Protein AF-A0A7J2K879-F1 (afdb_monomer)

Secondary structure (DSSP, 8-state):
-------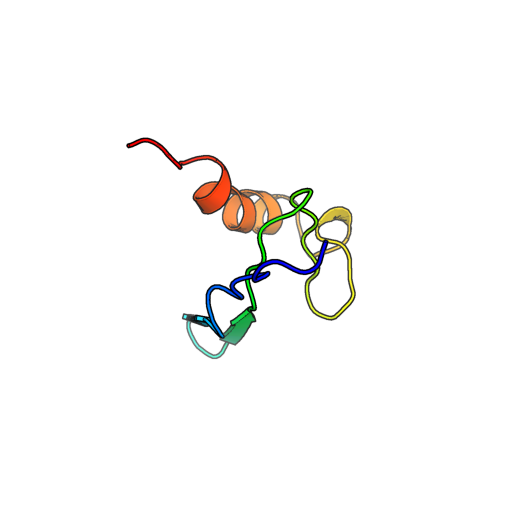--EEEEEETTEEEEEE--SSS---EETTEEGGGSS-HHHHHHHHHHHH----

pLDDT: mean 80.68, std 13.96, range [40.44, 95.12]

Foldseek 3Di:
DDPDQPFVDFDWDDDDPDIDTDIDTDDDPFDDDPNHGLVPPDDPVVSCVVCVVVVPPDD

Solvent-accessible surface area (backbone atoms only — not comparable to full-atom values): 4088 Å² total; per-residue (Å²): 144,82,76,77,84,63,61,77,43,83,46,77,48,77,55,94,92,47,76,47,78,47,72,52,64,90,70,95,76,82,56,70,58,95,89,36,51,54,94,72,46,81,53,71,70,58,40,54,60,67,44,45,75,72,70,64,72,69,127

Structure (mmCIF, N/CA/C/O backbone):
data_AF-A0A7J2K879-F1
#
_entry.id   AF-A0A7J2K879-F1
#
loop_
_atom_site.group_PDB
_atom_site.id
_atom_site.type_symbol
_atom_site.label_atom_id
_atom_site.label_alt_id
_atom_site.label_comp_id
_atom_site.label_asym_id
_atom_site.label_entity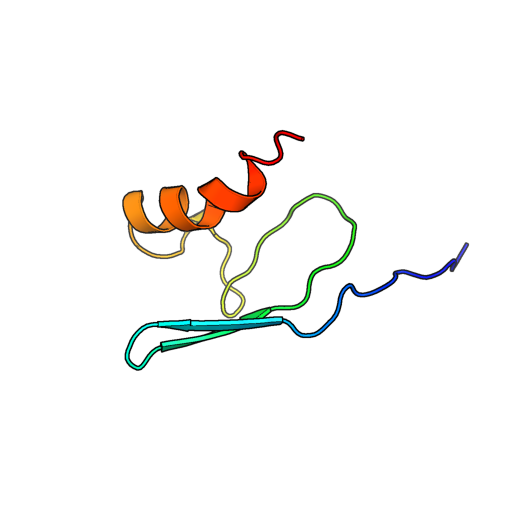_id
_atom_site.label_seq_id
_atom_site.pdbx_PDB_ins_code
_atom_site.Cartn_x
_atom_site.Cartn_y
_atom_site.Cartn_z
_atom_site.occupancy
_atom_site.B_iso_or_equiv
_atom_site.auth_seq_id
_atom_site.auth_comp_id
_atom_site.auth_asym_id
_atom_site.auth_atom_id
_atom_site.pdbx_PDB_model_num
ATOM 1 N N . MET A 1 1 ? 2.782 -11.199 -28.911 1.00 40.44 1 MET A N 1
ATOM 2 C CA . MET A 1 1 ? 3.180 -10.088 -28.014 1.00 40.44 1 MET A CA 1
ATOM 3 C C . MET A 1 1 ? 2.371 -10.134 -26.720 1.00 40.44 1 MET A C 1
ATOM 5 O O . MET A 1 1 ? 1.738 -9.163 -26.335 1.00 40.44 1 MET A O 1
ATOM 9 N N . ALA A 1 2 ? 2.339 -11.301 -26.082 1.00 44.38 2 ALA A N 1
ATOM 10 C CA . ALA A 1 2 ? 1.578 -11.573 -24.867 1.00 44.38 2 ALA A CA 1
ATOM 11 C C . ALA A 1 2 ? 2.449 -12.486 -24.001 1.00 44.38 2 ALA A C 1
ATOM 13 O O . ALA A 1 2 ? 2.120 -13.638 -23.743 1.00 44.38 2 ALA A O 1
ATOM 14 N N . GLU A 1 3 ? 3.640 -12.002 -23.666 1.00 44.69 3 GLU A N 1
ATOM 15 C CA . GLU A 1 3 ? 4.562 -12.716 -22.794 1.00 44.69 3 GLU A CA 1
ATOM 16 C C . GLU A 1 3 ? 4.316 -12.249 -21.360 1.00 44.69 3 GLU A C 1
ATOM 18 O O . GLU A 1 3 ? 4.466 -11.071 -21.045 1.00 44.69 3 GLU A O 1
ATOM 23 N N . LEU A 1 4 ? 3.834 -13.179 -20.531 1.00 52.84 4 LEU A N 1
ATOM 24 C CA . LEU A 1 4 ? 3.851 -13.165 -19.068 1.00 52.84 4 LEU A CA 1
ATOM 25 C C . LEU A 1 4 ? 3.925 -11.774 -18.405 1.00 52.84 4 LEU A C 1
ATOM 27 O O . LEU A 1 4 ? 4.963 -11.378 -17.874 1.00 52.84 4 LEU A O 1
ATOM 31 N N . THR A 1 5 ? 2.790 -11.075 -18.275 1.00 60.41 5 THR A N 1
ATOM 32 C CA . THR A 1 5 ? 2.657 -10.123 -17.156 1.00 60.41 5 THR A CA 1
ATOM 33 C C . THR A 1 5 ? 2.613 -10.954 -15.880 1.00 60.41 5 THR A C 1
ATOM 35 O O . THR A 1 5 ? 1.550 -11.347 -15.400 1.00 60.41 5 THR A O 1
ATOM 38 N N . LYS A 1 6 ? 3.796 -11.298 -15.369 1.00 62.84 6 LYS A N 1
ATOM 39 C CA . LYS A 1 6 ? 3.981 -11.989 -14.101 1.00 62.84 6 LYS A CA 1
ATOM 40 C C . LYS A 1 6 ? 3.475 -11.053 -13.012 1.00 62.84 6 LYS A C 1
ATOM 42 O O . LYS A 1 6 ? 4.166 -10.137 -12.574 1.00 62.84 6 LYS A O 1
ATOM 47 N N . VAL A 1 7 ? 2.215 -11.239 -12.641 1.00 70.94 7 VAL A N 1
ATOM 48 C CA . VAL A 1 7 ? 1.621 -10.588 -11.482 1.00 70.94 7 VAL A CA 1
ATOM 49 C C . VAL A 1 7 ? 2.418 -11.065 -10.273 1.00 70.94 7 VAL A C 1
ATOM 51 O O . VAL A 1 7 ? 2.494 -12.268 -10.033 1.00 70.94 7 VAL A O 1
ATOM 54 N N . LEU A 1 8 ? 3.046 -10.143 -9.538 1.00 75.44 8 LEU A N 1
ATOM 55 C CA . LEU A 1 8 ? 3.981 -10.509 -8.466 1.00 75.44 8 LEU A CA 1
ATOM 56 C C . LEU A 1 8 ? 3.271 -11.135 -7.247 1.00 75.44 8 LEU A C 1
ATOM 58 O O . LEU A 1 8 ? 3.921 -11.682 -6.366 1.00 75.44 8 LEU A O 1
ATOM 62 N N . GLY A 1 9 ? 1.939 -11.102 -7.230 1.00 69.50 9 GLY A N 1
ATOM 63 C CA . GLY A 1 9 ? 1.081 -11.809 -6.284 1.00 69.50 9 GLY A CA 1
ATOM 64 C C . GLY A 1 9 ? -0.041 -10.919 -5.752 1.00 69.50 9 GLY A C 1
ATOM 65 O O . GLY A 1 9 ? -0.112 -9.736 -6.100 1.00 69.50 9 GLY A O 1
ATOM 66 N N . PRO A 1 10 ? -0.922 -11.467 -4.900 1.00 80.94 10 PRO A N 1
ATOM 67 C CA . PRO A 1 10 ? -1.628 -10.696 -3.893 1.00 80.94 10 PRO A CA 1
ATOM 68 C C . PRO A 1 10 ? -0.747 -10.581 -2.639 1.00 80.94 10 PRO A C 1
ATOM 70 O O . PRO A 1 10 ? -0.544 -11.554 -1.916 1.00 80.94 10 PRO A O 1
ATOM 73 N N . PHE A 1 11 ? -0.234 -9.386 -2.359 1.00 90.25 11 PHE A N 1
ATOM 74 C CA . PHE A 1 11 ? 0.448 -9.091 -1.099 1.00 90.25 11 PHE A CA 1
ATOM 75 C C . PH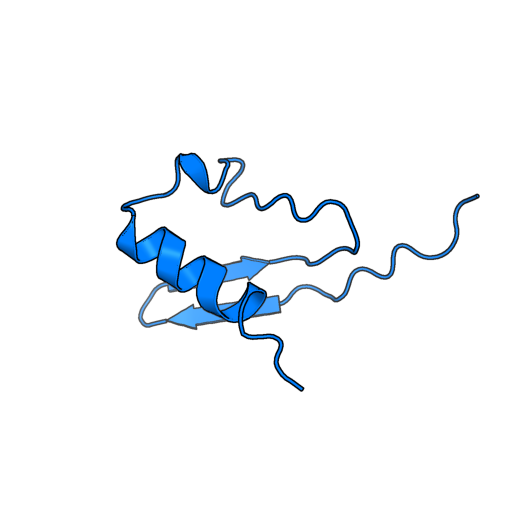E A 1 11 ? -0.543 -8.536 -0.083 1.00 90.25 11 PHE A C 1
ATOM 77 O O . PHE A 1 11 ? -1.515 -7.860 -0.438 1.00 90.25 11 PHE A O 1
ATOM 84 N N . VAL A 1 12 ? -0.276 -8.801 1.195 1.00 91.50 12 VAL A N 1
ATOM 85 C CA . VAL A 1 12 ? -1.101 -8.324 2.305 1.00 91.50 12 VAL A CA 1
ATOM 86 C C . VAL A 1 12 ? -0.237 -7.540 3.282 1.00 91.50 12 VAL A C 1
ATOM 88 O O . VAL A 1 12 ? 0.754 -8.053 3.790 1.00 91.50 12 VAL A O 1
ATOM 91 N N . GLY A 1 13 ? -0.639 -6.306 3.576 1.00 91.31 13 GLY A N 1
ATOM 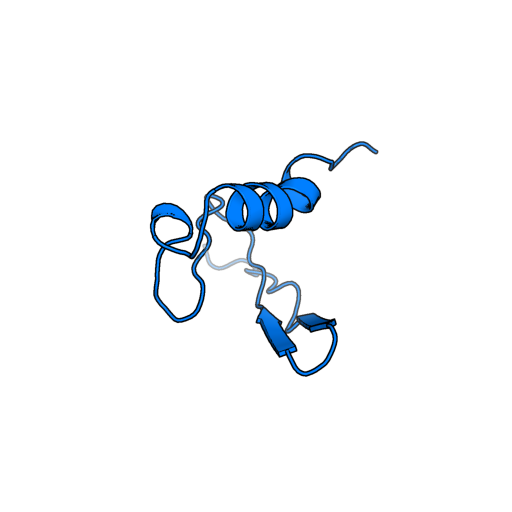92 C CA . GLY A 1 13 ? -0.081 -5.494 4.654 1.00 91.31 13 GLY A CA 1
ATOM 93 C C . GLY A 1 13 ? -1.074 -5.394 5.808 1.00 91.31 13 GLY A C 1
ATOM 94 O O . GLY A 1 13 ? -2.264 -5.187 5.580 1.00 91.31 13 GLY A O 1
ATOM 95 N N . LYS A 1 14 ? -0.608 -5.527 7.053 1.00 94.19 14 LYS A N 1
ATOM 96 C CA . LYS A 1 14 ? -1.445 -5.375 8.254 1.00 94.19 14 LYS A CA 1
ATOM 97 C C . LYS A 1 14 ? -0.812 -4.372 9.213 1.00 94.19 14 LYS A C 1
ATOM 99 O O . LYS A 1 14 ? 0.383 -4.447 9.480 1.00 94.19 14 LYS A O 1
ATOM 104 N N . ARG A 1 15 ? -1.605 -3.441 9.749 1.00 92.75 15 ARG A N 1
ATOM 105 C CA . ARG A 1 15 ? -1.174 -2.510 10.804 1.00 92.75 15 ARG A CA 1
ATOM 106 C C . ARG A 1 15 ? -2.347 -2.173 11.718 1.00 92.75 15 ARG A C 1
ATOM 108 O O . ARG A 1 15 ? -3.312 -1.562 11.268 1.00 92.75 15 ARG A O 1
ATOM 115 N N . LYS A 1 16 ? -2.234 -2.490 13.014 1.00 94.19 16 LYS A N 1
ATOM 116 C CA . LYS A 1 16 ? -3.341 -2.368 13.982 1.00 94.19 16 LYS A CA 1
ATOM 117 C C . LYS A 1 16 ? -4.587 -3.100 13.449 1.00 94.19 16 LYS A C 1
ATOM 119 O O . LYS A 1 16 ? -4.512 -4.295 13.192 1.00 94.19 16 LYS A O 1
ATOM 124 N N . THR A 1 17 ? -5.687 -2.381 13.234 1.00 95.12 17 THR A N 1
ATOM 125 C CA . THR A 1 17 ? -6.944 -2.886 12.666 1.00 95.12 17 THR A CA 1
ATOM 126 C C . THR A 1 17 ? -7.003 -2.803 11.136 1.00 95.12 17 THR A C 1
ATOM 128 O O . THR A 1 17 ? -7.931 -3.334 10.533 1.00 95.12 17 THR A O 1
ATOM 131 N N . ALA A 1 18 ? -6.034 -2.151 10.485 1.00 91.50 18 ALA A N 1
ATOM 132 C CA . ALA A 1 18 ? -6.039 -1.941 9.042 1.00 91.50 18 ALA A CA 1
ATOM 133 C C . ALA A 1 18 ? -5.402 -3.119 8.288 1.00 91.50 18 ALA A C 1
ATOM 135 O O . ALA A 1 18 ? -4.304 -3.572 8.632 1.00 91.50 18 ALA A O 1
ATOM 136 N N . VAL A 1 19 ? -6.069 -3.562 7.217 1.00 92.00 19 VAL A N 1
ATOM 137 C CA . VAL A 1 19 ? -5.600 -4.608 6.297 1.00 92.00 19 VAL A CA 1
ATOM 138 C C . VAL A 1 19 ? -5.602 -4.059 4.870 1.00 92.00 19 VAL A C 1
ATOM 140 O O . VAL A 1 19 ? -6.641 -3.652 4.360 1.00 92.00 19 VAL A O 1
ATOM 143 N N . ALA A 1 20 ? -4.444 -4.072 4.217 1.00 91.19 20 ALA A N 1
ATOM 144 C CA . ALA A 1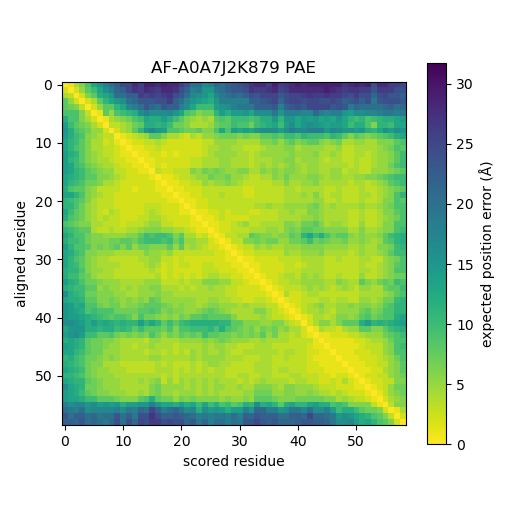 20 ? -4.263 -3.675 2.826 1.00 91.19 20 ALA A CA 1
ATOM 145 C C . ALA A 1 20 ? -3.985 -4.909 1.963 1.00 91.19 20 ALA A C 1
ATOM 147 O O . ALA A 1 20 ? -3.179 -5.758 2.338 1.00 91.19 20 ALA A O 1
ATOM 148 N N . ARG A 1 21 ? -4.639 -4.998 0.802 1.00 90.88 21 ARG A N 1
ATOM 149 C CA . ARG A 1 21 ? -4.396 -6.023 -0.222 1.00 90.88 21 ARG A CA 1
ATOM 150 C C . ARG A 1 21 ? -3.934 -5.320 -1.485 1.00 90.88 21 ARG A C 1
ATOM 152 O O . ARG A 1 21 ? -4.605 -4.392 -1.928 1.00 90.88 21 ARG A O 1
ATOM 159 N N . LEU A 1 22 ? -2.803 -5.737 -2.040 1.00 90.00 22 LEU A N 1
ATOM 160 C CA . LEU A 1 22 ? -2.226 -5.096 -3.217 1.00 90.00 22 LEU A CA 1
ATOM 161 C C . LEU A 1 22 ? -1.722 -6.126 -4.216 1.00 90.00 22 LEU A C 1
ATOM 163 O O . LEU A 1 22 ? -1.286 -7.216 -3.853 1.00 90.00 22 LEU A O 1
ATOM 167 N N . VAL A 1 23 ? -1.784 -5.747 -5.484 1.00 88.06 23 VAL A N 1
ATOM 168 C CA . VAL A 1 23 ? -1.322 -6.556 -6.604 1.00 88.06 23 VAL A CA 1
ATOM 169 C C . VAL A 1 23 ? -0.318 -5.722 -7.378 1.00 88.06 23 VAL A C 1
ATOM 171 O O . VAL A 1 23 ? -0.667 -4.664 -7.898 1.00 88.06 23 VAL A O 1
ATOM 174 N N . VAL A 1 24 ? 0.929 -6.189 -7.442 1.00 87.31 24 VAL A N 1
ATOM 175 C CA . VAL A 1 24 ? 1.999 -5.498 -8.172 1.00 87.31 24 VAL A CA 1
ATOM 176 C C . VAL A 1 24 ? 2.129 -6.104 -9.559 1.00 87.31 24 VAL A C 1
ATOM 178 O O . VAL A 1 24 ? 2.176 -7.327 -9.723 1.00 87.31 24 VAL A O 1
ATOM 181 N N . ARG A 1 25 ? 2.186 -5.233 -10.563 1.00 86.44 25 ARG A N 1
ATOM 182 C CA . ARG A 1 25 ? 2.438 -5.597 -11.955 1.00 86.44 25 ARG A CA 1
ATOM 183 C C . ARG A 1 25 ? 3.556 -4.706 -12.493 1.00 86.44 25 ARG A C 1
ATOM 185 O O . ARG A 1 25 ? 3.566 -3.520 -12.154 1.00 86.44 25 ARG A O 1
ATOM 192 N N . PRO A 1 26 ? 4.480 -5.243 -13.306 1.00 83.56 26 PRO A N 1
ATOM 193 C CA . PRO A 1 26 ? 5.452 -4.409 -14.001 1.00 83.56 26 PRO A CA 1
ATOM 194 C C . PRO A 1 26 ? 4.709 -3.424 -14.916 1.00 83.56 26 PRO A C 1
ATOM 196 O O . PRO A 1 26 ? 3.776 -3.812 -15.619 1.00 83.56 26 PRO A O 1
ATOM 199 N N . GLY A 1 27 ? 5.078 -2.144 -14.876 1.00 85.00 27 GLY A N 1
ATOM 200 C CA . GLY A 1 27 ? 4.408 -1.097 -15.646 1.00 85.00 27 GLY A CA 1
ATOM 201 C C . GLY A 1 27 ? 4.888 0.307 -15.287 1.00 85.00 27 GLY A C 1
ATOM 202 O O . GLY A 1 27 ? 5.892 0.475 -14.606 1.00 85.00 27 GLY A O 1
ATOM 203 N N . THR A 1 28 ? 4.134 1.321 -15.715 1.00 83.38 28 THR A N 1
ATOM 204 C CA . THR A 1 28 ? 4.467 2.759 -15.618 1.00 83.38 28 THR A CA 1
ATOM 205 C C . THR A 1 28 ? 4.501 3.324 -14.184 1.00 83.38 28 THR A C 1
ATOM 207 O O . THR A 1 28 ? 4.545 4.534 -14.009 1.00 83.38 28 THR A O 1
ATOM 210 N N . GLY A 1 29 ? 4.415 2.489 -13.143 1.00 83.44 29 GLY A N 1
ATOM 211 C CA . GLY A 1 29 ? 4.460 2.947 -11.747 1.00 83.44 29 GLY A CA 1
ATOM 212 C C . GLY A 1 29 ? 3.205 3.686 -11.263 1.00 83.44 29 GLY A C 1
ATOM 213 O O . GLY A 1 29 ? 3.269 4.430 -10.290 1.00 83.44 29 GLY A O 1
ATOM 214 N N . ARG A 1 30 ? 2.051 3.499 -11.918 1.00 86.50 30 ARG A N 1
ATOM 215 C CA . ARG A 1 30 ? 0.776 4.085 -11.470 1.00 86.50 30 ARG A CA 1
ATOM 216 C C . ARG A 1 30 ? 0.252 3.349 -10.237 1.00 86.50 30 ARG A C 1
ATOM 218 O O . ARG A 1 30 ? 0.092 2.130 -10.271 1.00 86.50 30 ARG A O 1
ATOM 225 N N . ILE A 1 31 ? -0.058 4.095 -9.179 1.00 88.50 31 ILE A N 1
ATOM 226 C CA . ILE A 1 31 ? -0.516 3.551 -7.896 1.00 88.50 31 ILE A CA 1
ATOM 227 C C . ILE A 1 31 ? -1.949 4.005 -7.644 1.00 88.50 31 ILE A C 1
ATOM 229 O O . ILE A 1 31 ? -2.234 5.202 -7.583 1.00 88.50 31 ILE A O 1
ATOM 233 N N . PHE A 1 32 ? -2.833 3.030 -7.454 1.00 88.38 32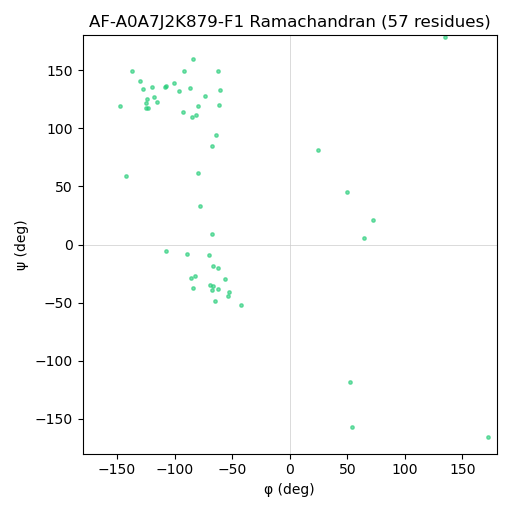 PHE A N 1
ATOM 234 C CA . PHE A 1 32 ? -4.231 3.249 -7.103 1.00 88.38 32 PHE A CA 1
ATOM 235 C C . PHE A 1 32 ? -4.534 2.597 -5.760 1.00 88.38 32 PHE A C 1
ATOM 237 O O . PHE A 1 32 ? -4.150 1.453 -5.514 1.00 88.38 32 PHE A O 1
ATOM 244 N N . ILE A 1 33 ? -5.255 3.315 -4.905 1.00 89.69 33 ILE A N 1
ATOM 245 C CA . ILE A 1 33 ? -5.740 2.823 -3.617 1.00 89.69 33 ILE A CA 1
ATOM 246 C C . ILE A 1 33 ? -7.255 2.994 -3.627 1.00 89.69 33 ILE A C 1
ATOM 248 O O . ILE A 1 33 ? -7.739 4.114 -3.740 1.00 89.69 33 ILE A O 1
ATOM 252 N N . ASN A 1 34 ? -8.012 1.897 -3.539 1.00 89.81 34 ASN A N 1
ATOM 253 C CA . ASN A 1 34 ? -9.483 1.917 -3.601 1.00 89.81 34 ASN A CA 1
ATOM 254 C C . ASN A 1 34 ? -10.035 2.722 -4.800 1.00 89.81 34 ASN A C 1
ATOM 256 O O . ASN A 1 34 ? -10.938 3.534 -4.640 1.00 89.81 34 ASN A O 1
ATOM 260 N N . ASN A 1 35 ? -9.465 2.516 -5.995 1.00 87.88 35 ASN A N 1
ATOM 261 C CA . ASN A 1 35 ? -9.779 3.240 -7.242 1.00 87.88 35 ASN A CA 1
ATOM 262 C C . ASN A 1 35 ? -9.449 4.741 -7.245 1.00 87.88 35 ASN A C 1
ATOM 264 O O . ASN A 1 35 ? -9.729 5.426 -8.225 1.00 87.88 35 ASN A O 1
ATOM 268 N N . GLN A 1 36 ? -8.807 5.247 -6.197 1.00 88.12 36 GLN A N 1
ATOM 269 C CA . GLN A 1 36 ? -8.360 6.625 -6.119 1.00 88.12 36 GLN A CA 1
ATOM 270 C C . GLN A 1 36 ? -6.856 6.725 -6.435 1.00 88.12 36 GLN A C 1
ATOM 272 O O . GLN A 1 36 ? -6.081 5.885 -5.960 1.00 88.12 36 GLN A O 1
ATOM 277 N N . PRO A 1 37 ? -6.409 7.738 -7.203 1.00 88.06 37 PRO A N 1
ATOM 278 C CA . PRO A 1 37 ? -4.985 7.998 -7.388 1.00 88.06 37 PRO A CA 1
ATOM 279 C C . PRO A 1 37 ? -4.312 8.356 -6.059 1.00 88.06 37 PRO A C 1
ATOM 281 O O . PRO A 1 37 ? -4.918 8.996 -5.193 1.00 88.06 37 PRO A O 1
ATOM 284 N N . LEU A 1 38 ? -3.031 8.005 -5.918 1.00 85.19 38 LEU A N 1
ATOM 285 C CA . LEU A 1 38 ? -2.235 8.333 -4.728 1.00 85.19 38 LEU A CA 1
ATOM 286 C C . LEU A 1 38 ? -2.198 9.847 -4.427 1.00 85.19 38 LEU A C 1
ATOM 288 O O . LEU A 1 38 ? -2.154 10.239 -3.264 1.00 85.19 38 LEU A O 1
ATOM 292 N N . GLU A 1 39 ? -2.291 10.692 -5.456 1.00 82.94 39 GLU A N 1
ATOM 293 C CA . GLU A 1 39 ? -2.321 12.161 -5.356 1.00 82.94 39 GLU A CA 1
ATOM 294 C C . GLU A 1 39 ? -3.522 12.719 -4.587 1.00 82.94 39 GLU A C 1
ATOM 296 O O . GLU A 1 39 ? -3.473 13.847 -4.104 1.00 82.94 39 GLU A O 1
ATOM 301 N N . TYR A 1 40 ? -4.592 11.943 -4.440 1.00 82.31 40 TYR A N 1
ATOM 302 C CA . TYR A 1 40 ? -5.764 12.335 -3.658 1.00 82.31 40 TYR A CA 1
ATOM 303 C C . TYR A 1 40 ? -5.849 11.566 -2.336 1.00 82.31 40 TYR A C 1
ATOM 305 O O . TYR A 1 40 ? -6.726 11.820 -1.513 1.00 82.31 40 TYR A O 1
ATOM 313 N N . PHE A 1 41 ? -4.96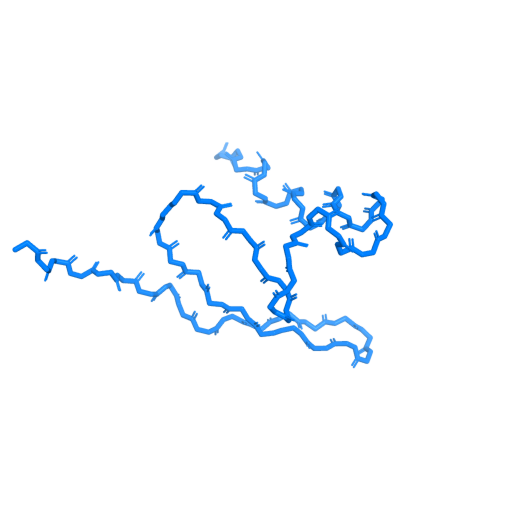4 10.588 -2.116 1.00 81.00 41 PHE A N 1
ATOM 314 C CA . PHE A 1 41 ? -5.038 9.708 -0.960 1.00 81.00 41 PHE A CA 1
ATOM 315 C C . PHE A 1 41 ? -4.440 10.368 0.285 1.00 81.00 41 PHE A C 1
ATOM 317 O O . PHE A 1 41 ? -3.225 10.556 0.383 1.00 81.00 41 PHE A O 1
ATOM 324 N N . GLY A 1 42 ? -5.307 10.682 1.250 1.00 82.25 42 GLY A N 1
ATOM 325 C CA . GLY A 1 42 ? -4.931 11.177 2.575 1.00 82.25 42 GLY A CA 1
ATOM 326 C C . GLY A 1 42 ? -4.023 12.413 2.556 1.00 82.25 42 GLY A C 1
ATOM 327 O O . GLY A 1 42 ? -3.975 13.166 1.581 1.00 82.25 42 GLY A O 1
ATOM 328 N N . ASN A 1 43 ? -3.288 12.591 3.656 1.00 85.88 43 ASN A N 1
ATOM 329 C CA . ASN A 1 43 ? -2.364 13.707 3.876 1.00 85.88 43 ASN A CA 1
ATOM 330 C C . ASN A 1 43 ? -0.986 13.427 3.251 1.00 85.88 43 ASN A C 1
ATOM 332 O O . ASN A 1 43 ? -0.590 12.271 3.086 1.00 85.88 43 ASN A O 1
ATOM 336 N N . GLU A 1 44 ? -0.202 14.477 3.005 1.00 85.31 44 GLU A N 1
ATOM 337 C CA . GLU A 1 44 ? 1.138 14.404 2.394 1.00 85.31 44 GLU A CA 1
ATOM 338 C C . GLU A 1 44 ? 2.083 13.421 3.105 1.00 85.31 44 GLU A C 1
ATOM 340 O O . GLU A 1 44 ? 2.756 12.620 2.460 1.00 85.31 44 GLU A O 1
ATOM 345 N N . ILE A 1 45 ? 2.059 13.390 4.442 1.00 86.12 45 ILE A N 1
ATOM 346 C CA . ILE A 1 45 ? 2.884 12.480 5.257 1.00 86.12 45 ILE A CA 1
ATOM 347 C C . ILE A 1 45 ? 2.548 11.006 4.974 1.00 86.12 45 ILE A C 1
ATOM 349 O O . ILE A 1 45 ? 3.434 10.150 4.928 1.00 86.12 45 ILE A O 1
ATOM 353 N N . ALA A 1 46 ? 1.266 10.686 4.773 1.00 85.31 46 ALA A N 1
ATOM 354 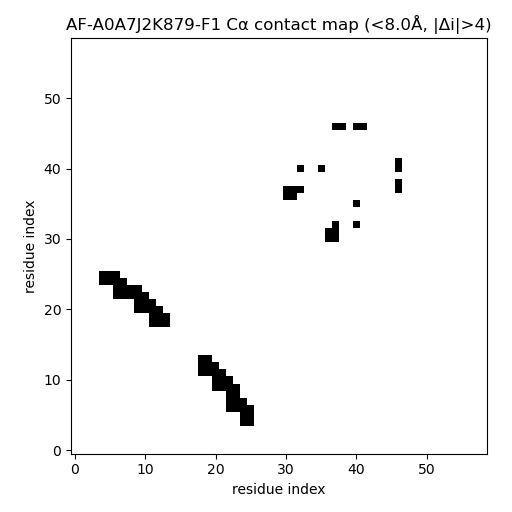C CA . ALA A 1 46 ? 0.848 9.324 4.454 1.00 85.31 46 ALA A CA 1
ATOM 355 C C . ALA A 1 46 ? 1.351 8.910 3.066 1.00 85.31 46 ALA A C 1
ATOM 357 O O . ALA A 1 46 ? 1.817 7.783 2.899 1.00 85.31 46 ALA A O 1
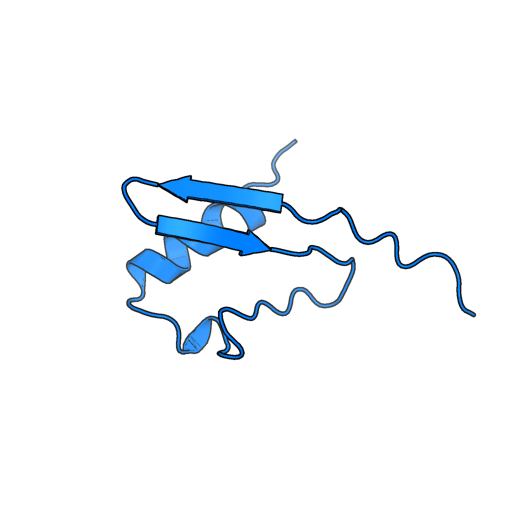ATOM 358 N N . ARG A 1 47 ? 1.323 9.834 2.098 1.00 86.81 47 ARG A N 1
ATOM 359 C CA . ARG A 1 47 ? 1.840 9.610 0.741 1.00 86.81 47 ARG A CA 1
ATOM 360 C C . ARG A 1 47 ? 3.342 9.379 0.755 1.00 86.81 47 ARG A C 1
ATOM 362 O O . ARG A 1 47 ? 3.795 8.379 0.207 1.00 86.81 47 ARG A O 1
ATOM 369 N N . ALA A 1 48 ? 4.088 10.236 1.453 1.00 86.56 48 ALA A N 1
ATOM 370 C CA . ALA A 1 48 ? 5.531 10.097 1.608 1.00 86.56 48 ALA A CA 1
ATOM 371 C C . ALA A 1 48 ? 5.895 8.708 2.151 1.00 86.56 48 ALA A C 1
ATOM 373 O O . ALA A 1 48 ? 6.753 8.032 1.590 1.00 86.56 48 ALA A O 1
ATOM 374 N N . LYS A 1 49 ? 5.165 8.232 3.169 1.00 86.69 49 LYS A N 1
ATOM 375 C CA . LYS A 1 49 ? 5.374 6.907 3.766 1.00 86.69 49 LYS A CA 1
ATOM 376 C C . LYS A 1 49 ? 5.046 5.737 2.830 1.00 86.69 49 LYS A C 1
ATOM 378 O O . LYS A 1 49 ? 5.709 4.706 2.900 1.00 86.69 49 LYS A O 1
ATOM 383 N N . ILE A 1 50 ? 4.019 5.867 1.988 1.00 87.00 50 ILE A N 1
ATOM 384 C CA . ILE A 1 50 ? 3.652 4.846 0.988 1.00 87.00 50 ILE A CA 1
ATOM 385 C C . ILE A 1 50 ? 4.710 4.766 -0.117 1.00 87.00 50 ILE A C 1
ATOM 387 O O . ILE A 1 50 ? 4.989 3.678 -0.614 1.00 87.00 50 ILE A O 1
ATOM 391 N N . LEU A 1 51 ? 5.307 5.903 -0.480 1.00 87.94 51 LEU A N 1
ATOM 392 C CA . LEU A 1 51 ? 6.319 5.987 -1.529 1.00 87.94 51 LEU A CA 1
ATOM 393 C C . LEU A 1 51 ? 7.728 5.620 -1.057 1.00 87.94 51 LEU A C 1
ATOM 395 O O . LEU A 1 51 ? 8.514 5.139 -1.866 1.00 87.94 51 LEU A O 1
ATOM 399 N N . THR A 1 52 ? 8.054 5.794 0.230 1.00 86.50 52 THR A N 1
ATOM 400 C CA . THR A 1 52 ? 9.355 5.403 0.807 1.00 86.50 52 THR A CA 1
ATOM 401 C C . THR A 1 52 ? 9.857 4.033 0.319 1.00 86.50 52 THR A C 1
ATOM 403 O O . THR A 1 52 ? 10.972 3.991 -0.194 1.00 86.50 52 THR A O 1
ATOM 406 N N . PRO A 1 53 ? 9.082 2.928 0.387 1.00 83.62 53 PRO A N 1
ATOM 407 C CA . PRO A 1 53 ? 9.554 1.615 -0.064 1.00 83.62 53 PRO A CA 1
ATOM 408 C C . PRO A 1 53 ? 9.788 1.505 -1.578 1.00 83.62 53 PRO A C 1
ATOM 410 O O . PRO A 1 53 ? 10.463 0.581 -2.013 1.00 83.62 53 PRO A O 1
ATOM 413 N N . LEU A 1 54 ? 9.227 2.408 -2.386 1.00 82.69 54 LEU A N 1
ATOM 414 C CA . LEU A 1 54 ? 9.453 2.433 -3.832 1.00 82.69 54 LEU A CA 1
ATOM 415 C C . LEU A 1 54 ? 10.720 3.211 -4.201 1.00 82.69 54 LEU A C 1
ATOM 417 O O . LEU A 1 54 ? 11.343 2.896 -5.210 1.00 82.69 54 LEU A O 1
ATOM 421 N N . TYR A 1 55 ? 11.099 4.203 -3.390 1.00 81.69 55 TYR A N 1
ATOM 422 C CA . TYR A 1 55 ? 12.322 4.985 -3.584 1.00 81.69 55 TYR A CA 1
ATOM 423 C C . TYR A 1 55 ? 13.558 4.313 -2.987 1.00 81.69 55 TYR A C 1
ATOM 425 O O . TYR A 1 55 ? 14.618 4.352 -3.599 1.00 81.69 55 TYR A O 1
ATOM 433 N N . PHE A 1 56 ? 13.424 3.662 -1.829 1.00 71.81 56 PHE A N 1
ATOM 434 C CA . PHE A 1 56 ? 14.528 3.003 -1.118 1.00 71.81 56 PHE A CA 1
ATOM 435 C C . PHE A 1 56 ? 14.919 1.640 -1.705 1.00 71.81 56 PHE A C 1
ATOM 437 O O . PHE A 1 56 ? 15.348 0.746 -0.982 1.00 71.81 56 PHE A O 1
ATOM 444 N N . ASN A 1 57 ? 14.798 1.463 -3.020 1.00 53.16 57 ASN A N 1
ATOM 445 C CA . ASN A 1 57 ? 15.388 0.306 -3.682 1.00 53.16 57 ASN A CA 1
ATOM 446 C C . ASN A 1 57 ? 16.892 0.550 -3.887 1.00 53.16 57 ASN A C 1
ATOM 448 O O . ASN A 1 57 ? 17.378 0.643 -5.012 1.00 53.16 57 ASN A O 1
ATOM 452 N N . GLU A 1 58 ? 17.610 0.717 -2.777 1.00 52.34 58 GLU A N 1
ATOM 453 C CA . GLU A 1 58 ? 19.037 0.444 -2.726 1.00 52.34 58 GLU A CA 1
ATOM 454 C C . GLU A 1 58 ? 19.183 -1.069 -2.580 1.00 52.34 58 GLU A C 1
ATOM 456 O O . GLU A 1 58 ? 18.682 -1.688 -1.637 1.00 52.34 58 GLU A O 1
ATOM 461 N N . LYS A 1 59 ? 19.835 -1.664 -3.574 1.00 45.31 59 LYS A N 1
ATOM 462 C CA . LYS A 1 59 ? 20.669 -2.826 -3.302 1.00 45.31 59 LYS A CA 1
ATOM 463 C C . LYS A 1 59 ? 21.722 -2.462 -2.265 1.00 45.31 59 LYS A C 1
ATOM 465 O O . LYS A 1 59 ? 22.240 -1.330 -2.370 1.00 45.31 59 LYS A O 1
#

Sequence (59 aa):
MAELTKVLGPFVGKRKTAVARLVVRPGTGRIFINNQPLEYFGNEIARAKILTPLYFNEK

Mean predicted aligned error: 7.46 Å

Radius of gyration: 13.36 Å; Cα contacts (8 Å, |Δi|>4): 40; chains: 1; bounding box: 30×28×42 Å